Protein AF-A0A958HG30-F1 (afdb_monomer_lite)

Sequence (83 aa):
MQSVNSIQLHDEAILVDLHAHPSMKMALFRRNLARRYRVAPPGFWPFSMRTNFEKLATGGVDVLLSAIMAPEKPLLEDIPLLK

Radius of gyration: 17.18 Å; chains: 1; bounding box: 41×24×48 Å

Foldseek 3Di:
DDDDDPVVCLLPDAAEAEDDAQVVLCVVPVDDLQDDDPDDPPDDDPNGDCHHPVNCVVNSHPHYDHDDDDPCPVVVVVPVVND

Structure (mmCIF, N/CA/C/O backbone):
data_AF-A0A958HG30-F1
#
_entry.id   AF-A0A958HG30-F1
#
loop_
_atom_site.group_PDB
_atom_site.id
_atom_site.type_symbol
_atom_site.label_atom_id
_atom_site.label_alt_id
_atom_site.label_comp_id
_atom_site.label_asym_id
_atom_site.label_entity_id
_atom_site.label_seq_id
_atom_site.pdbx_PDB_ins_code
_atom_site.Cartn_x
_atom_site.Cartn_y
_atom_site.Cartn_z
_atom_site.occupancy
_atom_site.B_iso_or_equiv
_atom_site.auth_seq_id
_atom_site.auth_comp_id
_atom_site.auth_asym_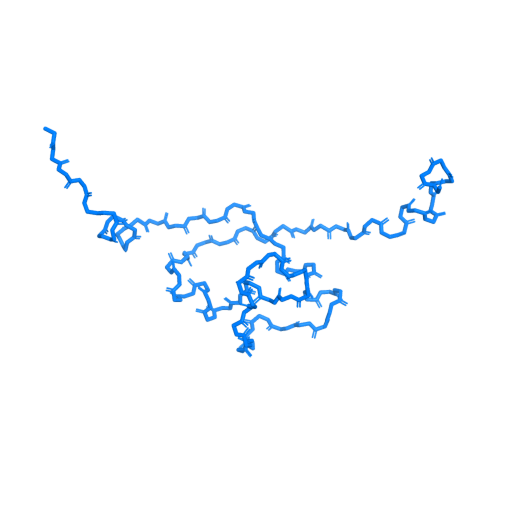id
_atom_site.auth_atom_id
_atom_site.pdbx_PDB_model_num
ATOM 1 N N . MET A 1 1 ? -27.874 17.362 13.510 1.00 58.00 1 MET A N 1
ATOM 2 C CA . MET A 1 1 ? -26.853 16.590 12.772 1.00 58.00 1 MET A CA 1
ATOM 3 C C . MET A 1 1 ? -25.783 16.213 13.789 1.00 58.00 1 MET A C 1
ATOM 5 O O . MET A 1 1 ? -25.191 17.122 14.353 1.00 58.00 1 MET A O 1
ATOM 9 N N . GLN A 1 2 ? -25.649 14.937 14.161 1.00 66.31 2 GLN A N 1
ATOM 10 C CA . GLN A 1 2 ? -24.623 14.515 15.127 1.00 66.31 2 GLN A CA 1
ATOM 11 C C . GLN A 1 2 ? -23.239 14.669 14.477 1.00 66.31 2 GLN A C 1
ATOM 13 O O . GLN A 1 2 ? -23.074 14.323 13.308 1.00 66.31 2 GLN A O 1
ATOM 18 N N . SER A 1 3 ? -22.269 15.237 15.196 1.00 77.56 3 SER A N 1
ATOM 19 C CA . SER A 1 3 ? -20.893 15.359 14.710 1.00 77.56 3 SER A CA 1
ATOM 20 C C . SER A 1 3 ? -20.250 13.977 14.701 1.00 77.56 3 SER A C 1
ATOM 22 O O . SER A 1 3 ? -20.077 13.373 15.758 1.00 77.56 3 SER A O 1
ATOM 24 N N . VAL A 1 4 ? -19.908 13.475 13.520 1.00 80.38 4 VAL A N 1
ATOM 25 C CA . VAL A 1 4 ? -19.176 12.215 13.383 1.00 80.38 4 VAL A CA 1
ATOM 26 C C . VAL A 1 4 ? -17.722 12.447 13.789 1.00 80.38 4 VAL A C 1
ATOM 28 O O . VAL A 1 4 ? -17.057 13.330 13.247 1.00 80.38 4 VAL A O 1
ATOM 31 N N . ASN A 1 5 ? -17.229 11.660 14.744 1.00 92.81 5 ASN A N 1
ATOM 32 C CA . ASN A 1 5 ? -15.810 11.610 15.077 1.00 92.81 5 ASN A CA 1
ATOM 33 C C . ASN A 1 5 ? -15.083 10.819 13.979 1.00 92.81 5 ASN A C 1
ATOM 35 O O . ASN A 1 5 ? -15.285 9.616 13.844 1.00 92.81 5 ASN A O 1
ATOM 39 N N . SER A 1 6 ? -14.262 11.497 13.176 1.00 92.44 6 SER A N 1
ATOM 40 C CA . SER A 1 6 ? -13.584 10.892 12.024 1.00 92.44 6 SER A CA 1
ATOM 41 C C . SER A 1 6 ? -12.570 9.815 12.401 1.00 92.44 6 SER A C 1
ATOM 43 O O . SER A 1 6 ? -12.402 8.874 11.636 1.00 92.44 6 SER A O 1
ATOM 45 N N . ILE A 1 7 ? -11.916 9.932 13.562 1.00 93.81 7 ILE A N 1
ATOM 46 C CA . ILE A 1 7 ? -10.960 8.925 14.048 1.00 93.81 7 ILE A CA 1
ATOM 47 C C . ILE A 1 7 ? -11.717 7.654 14.411 1.00 93.81 7 ILE A C 1
ATOM 49 O O . ILE A 1 7 ? -11.374 6.578 13.947 1.00 93.81 7 ILE A O 1
ATOM 53 N N . GLN A 1 8 ? -12.802 7.803 15.171 1.00 94.50 8 GLN A N 1
ATOM 54 C CA . GLN A 1 8 ? -13.634 6.667 15.549 1.00 94.50 8 GLN A CA 1
ATOM 55 C C . GLN A 1 8 ? -14.241 5.977 14.320 1.00 94.50 8 GLN A C 1
ATOM 57 O O . GLN A 1 8 ? -14.203 4.757 14.225 1.00 94.50 8 GLN A O 1
ATOM 62 N N . LEU A 1 9 ? -14.750 6.748 13.352 1.00 94.75 9 LEU A N 1
ATOM 63 C CA . LEU A 1 9 ? -15.270 6.186 12.104 1.00 94.75 9 LEU A CA 1
ATOM 64 C C . LEU A 1 9 ? -14.188 5.428 11.323 1.00 94.75 9 LEU A C 1
ATOM 66 O O . LEU A 1 9 ? -14.480 4.383 10.755 1.00 94.75 9 LEU A O 1
ATOM 70 N N . HIS A 1 10 ? -12.967 5.966 11.267 1.00 95.00 10 HIS A N 1
ATOM 71 C CA . HIS A 1 10 ? -11.840 5.321 10.591 1.00 95.00 10 HIS A CA 1
ATOM 72 C C . HIS A 1 10 ? -11.476 3.989 11.247 1.00 95.00 10 HIS A C 1
ATOM 74 O O . HIS A 1 10 ? -11.301 3.008 10.538 1.00 95.00 10 HIS A O 1
ATOM 80 N N . ASP A 1 11 ? -11.415 3.949 12.578 1.00 93.56 11 ASP A N 1
ATOM 81 C CA . ASP A 1 11 ? -11.059 2.742 13.331 1.00 93.56 11 ASP A CA 1
ATOM 82 C C . ASP A 1 11 ? -12.150 1.653 13.272 1.00 93.56 11 ASP A C 1
ATOM 84 O O . ASP A 1 11 ? -11.848 0.467 13.397 1.00 93.56 11 ASP A O 1
ATOM 88 N N . GLU A 1 12 ? -13.420 2.037 13.101 1.00 95.31 12 GLU A N 1
ATOM 89 C CA . GLU A 1 12 ? -14.562 1.110 13.040 1.00 95.31 12 GLU A CA 1
ATOM 90 C C . GLU A 1 12 ? -14.900 0.636 11.613 1.00 95.31 12 GLU A C 1
ATOM 92 O O . GLU A 1 12 ? -15.584 -0.378 11.441 1.00 95.31 12 GLU A O 1
ATOM 97 N N . ALA A 1 13 ? -14.472 1.365 10.580 1.00 95.94 13 ALA A N 1
ATOM 98 C CA . ALA A 1 13 ? -14.782 1.048 9.189 1.00 95.94 13 ALA A CA 1
ATOM 99 C C . ALA A 1 13 ? -13.810 0.020 8.595 1.00 95.94 13 ALA A C 1
ATOM 101 O O . ALA A 1 13 ? -12.623 0.027 8.891 1.00 95.94 13 ALA A O 1
ATOM 102 N N . ILE A 1 14 ? -14.302 -0.804 7.661 1.00 97.06 14 ILE A N 1
ATOM 103 C CA . ILE A 1 14 ? -13.425 -1.621 6.811 1.00 97.06 14 ILE A CA 1
ATOM 104 C C . ILE A 1 14 ? -12.801 -0.706 5.757 1.00 97.06 14 ILE A C 1
ATOM 106 O O . ILE A 1 14 ? -13.498 -0.221 4.858 1.00 97.06 14 ILE A O 1
ATOM 110 N N . LEU A 1 15 ? -11.491 -0.493 5.838 1.00 96.50 15 LEU A N 1
ATOM 111 C CA . LEU A 1 15 ? -10.772 0.357 4.902 1.00 96.50 15 LEU A CA 1
ATOM 112 C C . LEU A 1 15 ? -10.201 -0.464 3.746 1.00 96.50 15 LEU A C 1
ATOM 114 O O . LEU A 1 15 ? -9.275 -1.267 3.899 1.00 96.50 15 LEU A O 1
ATOM 118 N N . VAL A 1 16 ? -10.741 -0.209 2.555 1.00 97.31 16 VAL A N 1
ATOM 119 C CA . VAL A 1 16 ? -10.302 -0.834 1.305 1.00 97.31 16 VAL A CA 1
ATOM 120 C C . VAL A 1 16 ? -9.595 0.202 0.438 1.00 97.31 16 VAL A C 1
ATOM 122 O O . VAL A 1 16 ? -10.227 1.109 -0.103 1.00 97.31 16 VAL A O 1
ATOM 125 N N . ASP A 1 17 ? -8.285 0.047 0.265 1.00 95.00 17 ASP A N 1
ATOM 126 C CA . ASP A 1 17 ? -7.520 0.808 -0.720 1.00 95.00 17 ASP A CA 1
ATOM 127 C C . ASP A 1 17 ? -7.561 0.075 -2.069 1.00 95.00 17 ASP A C 1
ATOM 129 O O . ASP A 1 17 ? -7.033 -1.030 -2.237 1.00 95.00 17 ASP A O 1
ATOM 133 N N . LEU A 1 18 ? -8.229 0.698 -3.039 1.00 96.12 18 LEU A N 1
ATOM 134 C CA . LEU A 1 18 ? -8.445 0.138 -4.370 1.00 96.12 18 LEU A CA 1
ATOM 135 C C . LEU A 1 18 ? -7.205 0.216 -5.267 1.00 96.12 18 LEU A C 1
ATOM 137 O O . LEU A 1 18 ? -7.176 -0.449 -6.305 1.00 96.12 18 LEU A O 1
ATOM 141 N N . HIS A 1 19 ? -6.214 1.050 -4.933 1.00 94.25 19 HIS A N 1
ATOM 142 C CA . HIS A 1 19 ? -5.124 1.327 -5.856 1.00 94.25 19 HIS A CA 1
ATOM 143 C C . HIS A 1 19 ? -3.835 1.798 -5.175 1.00 94.25 19 HIS A C 1
ATOM 145 O O . HIS A 1 19 ? -3.618 2.985 -4.931 1.00 94.25 19 HIS A O 1
ATOM 151 N N . ALA A 1 20 ? -2.883 0.874 -5.042 1.00 91.56 20 ALA A N 1
ATOM 152 C CA . ALA A 1 20 ? -1.482 1.217 -4.821 1.00 91.56 20 ALA A CA 1
ATOM 153 C C . ALA A 1 20 ? -0.555 0.348 -5.675 1.00 91.56 20 ALA A C 1
ATOM 155 O O . ALA A 1 20 ? -0.932 -0.727 -6.134 1.00 91.56 20 ALA A O 1
ATOM 156 N N . HIS A 1 21 ? 0.702 0.774 -5.829 1.00 90.75 21 HIS A N 1
ATOM 157 C CA . HIS A 1 21 ? 1.711 0.073 -6.636 1.00 90.75 21 HIS A CA 1
ATOM 158 C C . HIS A 1 21 ? 2.847 -0.583 -5.819 1.00 90.75 21 HIS A C 1
ATOM 160 O O . HIS A 1 21 ? 4.026 -0.369 -6.138 1.00 90.75 21 HIS A O 1
ATOM 166 N N . PRO A 1 22 ? 2.576 -1.360 -4.750 1.00 89.31 22 PRO A N 1
ATOM 167 C CA . PRO A 1 22 ? 3.644 -1.988 -3.977 1.00 89.31 22 PRO A CA 1
ATOM 168 C C . PRO A 1 22 ? 4.450 -2.983 -4.826 1.00 89.31 22 PRO A C 1
ATOM 170 O O . PRO A 1 22 ? 5.679 -2.989 -4.756 1.00 89.31 22 PRO A O 1
ATOM 173 N N . SER A 1 23 ? 3.777 -3.761 -5.680 1.00 88.19 23 SER A N 1
ATOM 174 C CA . SER A 1 23 ? 4.386 -4.751 -6.579 1.00 88.19 23 SER A CA 1
ATOM 175 C C . SER A 1 23 ? 5.380 -4.119 -7.561 1.00 88.19 23 SER A C 1
ATOM 177 O O . SER A 1 23 ? 6.514 -4.585 -7.676 1.00 88.19 23 SER A O 1
ATOM 179 N N . MET A 1 24 ? 5.015 -3.002 -8.202 1.00 86.94 24 MET A N 1
ATOM 180 C CA . MET A 1 24 ? 5.904 -2.273 -9.113 1.00 86.94 24 MET A CA 1
ATOM 181 C C . MET A 1 24 ? 7.154 -1.767 -8.385 1.00 86.94 24 MET A C 1
ATOM 183 O O . MET A 1 24 ? 8.267 -1.899 -8.894 1.00 86.94 24 MET A O 1
ATOM 187 N N . LYS A 1 25 ? 7.007 -1.217 -7.170 1.00 84.19 25 LYS A N 1
ATOM 188 C CA . LYS A 1 25 ? 8.162 -0.762 -6.377 1.00 84.19 25 LYS A CA 1
ATOM 189 C C . LYS A 1 25 ? 9.070 -1.922 -5.970 1.00 84.19 25 LYS A C 1
ATOM 191 O O . LYS A 1 25 ? 10.289 -1.751 -5.952 1.00 84.19 25 LYS A O 1
ATOM 196 N N . MET A 1 26 ? 8.505 -3.088 -5.656 1.00 86.56 26 MET A N 1
ATOM 197 C CA . MET A 1 26 ? 9.287 -4.296 -5.390 1.00 86.56 26 MET A CA 1
ATOM 198 C C . MET A 1 26 ? 10.075 -4.737 -6.621 1.00 86.56 26 MET A C 1
ATOM 200 O O . MET A 1 26 ? 11.275 -4.972 -6.496 1.00 86.56 26 MET A O 1
ATOM 204 N N . ALA A 1 27 ? 9.436 -4.777 -7.792 1.00 84.88 27 ALA A N 1
ATOM 205 C CA . ALA A 1 27 ? 10.065 -5.182 -9.046 1.00 84.88 27 ALA A CA 1
ATOM 206 C C . ALA A 1 27 ? 11.183 -4.217 -9.478 1.00 84.88 27 ALA A C 1
ATOM 208 O O . ALA A 1 27 ? 12.306 -4.647 -9.733 1.00 84.88 27 ALA A O 1
ATOM 209 N N . LEU A 1 28 ? 10.910 -2.907 -9.493 1.00 83.62 28 LEU A N 1
ATOM 210 C CA . LEU A 1 28 ? 11.864 -1.894 -9.958 1.00 83.62 28 LEU A CA 1
ATOM 211 C C . LEU A 1 28 ? 13.044 -1.690 -9.004 1.00 83.62 28 LEU A C 1
ATOM 213 O O . LEU A 1 28 ? 14.166 -1.455 -9.446 1.00 83.62 28 LEU A O 1
ATOM 217 N N . PHE A 1 29 ? 12.807 -1.754 -7.691 1.00 82.94 29 PHE A N 1
ATOM 218 C CA . PHE A 1 29 ? 13.802 -1.362 -6.686 1.00 82.94 29 PHE A CA 1
ATOM 219 C C . PHE A 1 29 ? 14.265 -2.511 -5.785 1.00 82.94 29 PHE A C 1
ATOM 221 O O . PHE A 1 29 ? 14.922 -2.250 -4.775 1.00 82.94 29 PHE A O 1
ATOM 228 N N . ARG A 1 30 ? 13.907 -3.764 -6.107 1.00 81.69 30 ARG A N 1
ATOM 229 C CA . ARG A 1 30 ? 14.211 -4.971 -5.310 1.00 81.69 30 ARG A CA 1
ATOM 230 C C . ARG A 1 30 ? 13.849 -4.799 -3.826 1.00 81.69 30 ARG A C 1
ATOM 232 O O . ARG A 1 30 ? 14.631 -5.096 -2.922 1.00 81.69 30 ARG A O 1
ATOM 239 N N . ARG A 1 31 ? 12.668 -4.228 -3.571 1.00 81.19 31 ARG A N 1
ATOM 240 C CA . ARG A 1 31 ? 12.134 -3.956 -2.222 1.00 81.19 31 ARG A CA 1
ATOM 241 C C . ARG A 1 31 ? 11.339 -5.160 -1.702 1.00 81.19 31 ARG A C 1
ATOM 243 O O . ARG A 1 31 ? 10.984 -6.053 -2.457 1.00 81.19 31 ARG A O 1
ATOM 250 N N . ASN A 1 32 ? 11.059 -5.167 -0.403 1.00 83.12 32 ASN A N 1
ATOM 251 C CA . ASN A 1 32 ? 10.352 -6.214 0.322 1.00 83.12 32 ASN A CA 1
ATOM 252 C C . ASN A 1 32 ? 9.295 -5.573 1.237 1.00 83.12 32 ASN A C 1
ATOM 254 O O . ASN A 1 32 ? 9.637 -4.736 2.071 1.00 83.12 32 ASN A O 1
ATOM 258 N N . LEU A 1 33 ? 8.030 -5.977 1.103 1.00 85.25 33 LEU A N 1
ATOM 259 C CA . LEU A 1 33 ? 6.909 -5.441 1.888 1.00 85.25 33 LEU A CA 1
ATOM 260 C C . LEU A 1 33 ? 6.979 -5.737 3.387 1.00 85.25 33 LEU A C 1
ATOM 262 O O . LEU A 1 33 ? 6.421 -4.974 4.173 1.00 85.25 33 LEU A O 1
ATOM 266 N N . ALA A 1 34 ? 7.687 -6.788 3.794 1.00 86.12 34 ALA A N 1
ATOM 267 C CA . ALA A 1 34 ? 7.900 -7.113 5.200 1.00 86.12 34 ALA A CA 1
ATOM 268 C C . ALA A 1 34 ? 8.988 -6.250 5.852 1.00 86.12 34 ALA A C 1
ATOM 270 O O . ALA A 1 34 ? 9.151 -6.261 7.070 1.00 86.12 34 ALA A O 1
ATOM 271 N N . ARG A 1 35 ? 9.759 -5.490 5.064 1.00 84.81 35 ARG A N 1
ATOM 272 C CA . ARG A 1 35 ? 10.833 -4.661 5.600 1.00 84.81 35 ARG A CA 1
ATOM 273 C C . ARG A 1 35 ? 10.303 -3.306 6.063 1.00 84.81 35 ARG A C 1
ATOM 275 O O . ARG A 1 35 ? 9.578 -2.608 5.350 1.00 84.81 35 ARG A O 1
ATOM 282 N N . ARG A 1 36 ? 10.779 -2.882 7.231 1.00 79.56 36 ARG A N 1
ATOM 283 C CA . ARG A 1 36 ? 10.643 -1.509 7.717 1.00 79.56 36 ARG A CA 1
ATOM 284 C C . ARG A 1 36 ? 11.483 -0.561 6.865 1.00 79.56 36 ARG A C 1
ATOM 286 O O . ARG A 1 36 ? 12.706 -0.698 6.774 1.00 79.56 36 ARG A O 1
ATOM 293 N N . TYR A 1 37 ? 10.828 0.404 6.231 1.00 78.88 37 TYR A N 1
ATOM 294 C CA . TYR A 1 37 ? 11.488 1.475 5.487 1.00 78.88 37 TYR A CA 1
ATOM 295 C C . TYR A 1 37 ? 11.449 2.766 6.291 1.00 78.88 37 TYR A C 1
ATOM 297 O O . TYR A 1 37 ? 10.455 3.052 6.954 1.00 78.88 37 TYR A O 1
ATOM 305 N N . ARG A 1 38 ? 12.524 3.563 6.205 1.00 74.50 38 ARG A N 1
ATOM 306 C CA . ARG A 1 38 ? 12.548 4.907 6.795 1.00 74.50 38 ARG A CA 1
ATOM 307 C C . ARG A 1 38 ? 11.359 5.724 6.287 1.00 74.50 38 ARG A C 1
ATOM 309 O O . ARG A 1 38 ? 10.884 5.519 5.164 1.00 74.50 38 ARG A O 1
ATOM 316 N N . VAL A 1 39 ? 10.894 6.637 7.135 1.00 68.69 39 VAL A N 1
ATOM 317 C CA . VAL A 1 39 ? 9.820 7.576 6.806 1.00 68.69 39 VAL A CA 1
ATOM 318 C C . VAL A 1 39 ? 10.196 8.295 5.512 1.00 68.69 39 VAL A C 1
ATOM 320 O O . VAL A 1 39 ? 11.319 8.776 5.359 1.00 68.69 39 VAL A O 1
ATOM 323 N N . ALA A 1 40 ? 9.279 8.275 4.544 1.00 67.94 40 ALA A N 1
ATOM 324 C CA . ALA A 1 40 ? 9.463 9.022 3.311 1.00 67.94 40 ALA A CA 1
ATOM 325 C C . ALA A 1 40 ? 9.525 10.514 3.672 1.00 67.94 40 ALA A C 1
ATOM 327 O O . ALA A 1 40 ? 8.732 10.931 4.519 1.00 67.94 40 ALA A O 1
ATOM 328 N N . PRO A 1 41 ? 10.417 11.316 3.065 1.00 69.69 41 PRO A N 1
ATOM 329 C CA . PRO A 1 41 ? 10.398 12.757 3.276 1.00 69.69 41 PRO A CA 1
ATOM 330 C C . PRO A 1 41 ? 8.990 13.309 2.998 1.00 69.69 41 PRO A C 1
ATOM 332 O O . PRO A 1 41 ? 8.299 12.760 2.129 1.00 69.69 41 PRO A O 1
ATOM 335 N N . PRO A 1 42 ? 8.550 14.372 3.693 1.00 61.69 42 PRO A N 1
ATOM 336 C CA . PRO A 1 42 ? 7.315 15.055 3.327 1.00 61.69 42 PRO A CA 1
ATOM 337 C C . PRO A 1 42 ? 7.389 15.466 1.845 1.00 61.69 42 PRO A C 1
ATOM 339 O O . PRO A 1 42 ? 8.361 16.082 1.411 1.00 61.69 42 PRO A O 1
ATOM 342 N N . GLY A 1 43 ? 6.397 15.042 1.056 1.00 67.31 43 GLY A N 1
ATOM 343 C CA . GLY A 1 43 ? 6.364 15.205 -0.404 1.00 67.31 43 GLY A CA 1
ATOM 344 C C . GLY A 1 43 ? 6.287 13.891 -1.198 1.00 67.31 43 GLY A C 1
ATOM 345 O O . GLY A 1 43 ? 6.433 12.784 -0.666 1.00 67.31 43 GLY A O 1
ATOM 346 N N . PHE A 1 44 ? 6.016 14.006 -2.500 1.00 68.81 44 PHE A N 1
ATOM 347 C CA . PHE A 1 44 ? 6.006 12.877 -3.433 1.00 68.81 44 PHE A CA 1
ATOM 348 C C . PHE A 1 44 ? 7.445 12.503 -3.816 1.00 68.81 44 PHE A C 1
ATOM 350 O O . PHE A 1 44 ? 8.024 13.059 -4.743 1.00 68.81 44 PHE A O 1
ATOM 357 N N . TRP A 1 45 ? 8.037 11.555 -3.085 1.00 75.75 45 TRP A N 1
ATOM 358 C CA . TRP A 1 45 ? 9.332 10.966 -3.436 1.00 75.75 45 TRP A CA 1
ATOM 359 C C . TRP A 1 45 ? 9.137 9.611 -4.122 1.00 75.75 45 TRP A C 1
ATOM 361 O O . TRP A 1 45 ? 8.812 8.631 -3.437 1.00 75.75 45 TRP A O 1
ATOM 371 N N . PRO A 1 46 ? 9.381 9.496 -5.441 1.00 72.56 46 PRO A N 1
ATOM 372 C CA . PRO A 1 46 ? 9.073 8.284 -6.198 1.00 72.56 46 PRO A CA 1
ATOM 373 C C . PRO A 1 46 ? 9.928 7.080 -5.777 1.00 72.56 46 PRO A C 1
ATOM 375 O O . PRO A 1 46 ? 9.526 5.943 -5.998 1.00 72.56 46 PRO A O 1
ATOM 378 N N . PHE A 1 47 ? 11.075 7.280 -5.129 1.00 77.25 47 PHE A N 1
ATOM 379 C CA . PHE A 1 47 ? 11.922 6.185 -4.632 1.00 77.25 47 PHE A CA 1
ATOM 380 C C . PHE A 1 47 ? 11.562 5.712 -3.219 1.00 77.25 47 PHE A C 1
ATOM 382 O O . PHE A 1 47 ? 12.111 4.7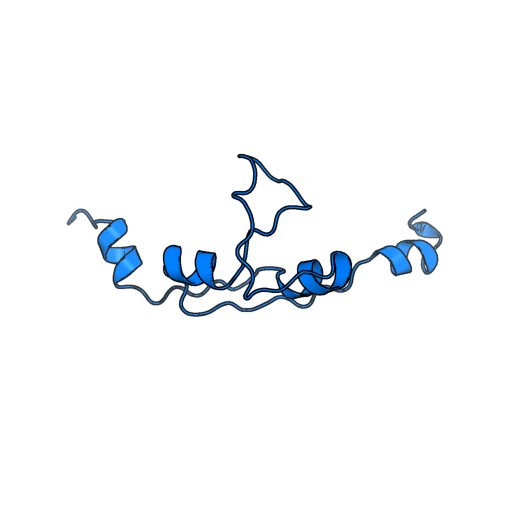22 -2.730 1.00 77.25 47 PHE A O 1
ATOM 389 N N . SER A 1 48 ? 10.654 6.419 -2.544 1.00 80.12 48 SER A N 1
ATOM 390 C CA . SER A 1 48 ? 10.233 6.067 -1.195 1.00 80.12 48 SER A CA 1
ATOM 391 C C . SER A 1 48 ? 9.201 4.933 -1.208 1.00 80.12 48 SER A C 1
ATOM 393 O O . SER A 1 48 ? 8.288 4.901 -2.034 1.00 80.12 48 SER A O 1
ATOM 395 N N . MET A 1 49 ? 9.336 3.992 -0.270 1.00 83.06 49 MET A N 1
ATOM 396 C CA . MET A 1 49 ? 8.321 2.964 -0.031 1.00 83.06 49 MET A CA 1
ATOM 397 C C . MET A 1 49 ? 7.238 3.542 0.876 1.00 83.06 49 MET A C 1
ATOM 399 O O . MET A 1 49 ? 7.462 3.739 2.073 1.00 83.06 49 MET A O 1
ATOM 403 N N . ARG A 1 50 ? 6.069 3.837 0.304 1.00 84.56 50 ARG A N 1
ATOM 404 C CA . ARG A 1 50 ? 4.904 4.363 1.036 1.00 84.56 50 ARG A CA 1
ATOM 405 C C . ARG A 1 5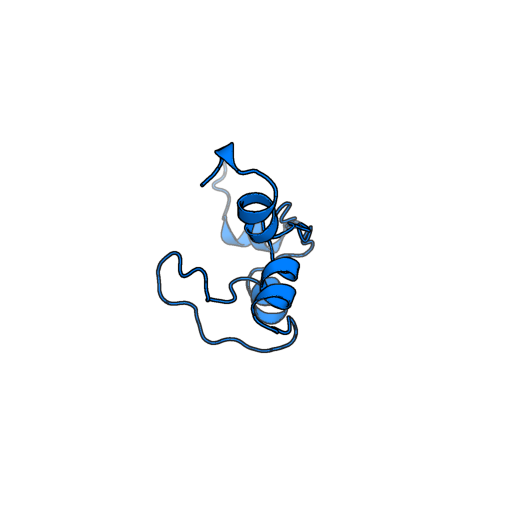0 ? 3.960 3.266 1.523 1.00 84.56 50 ARG A C 1
ATOM 407 O O . ARG A 1 50 ? 3.288 3.471 2.520 1.00 84.56 50 ARG A O 1
ATOM 414 N N . THR A 1 51 ? 4.020 2.099 0.892 1.00 88.6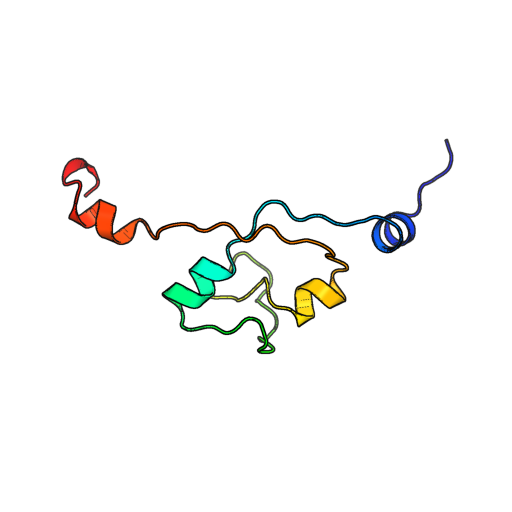9 51 THR A N 1
ATOM 415 C CA . THR A 1 51 ? 3.192 0.936 1.210 1.00 88.69 51 THR A CA 1
ATOM 416 C C . THR A 1 51 ? 4.099 -0.217 1.627 1.00 88.69 51 THR A C 1
ATOM 418 O O . THR A 1 51 ? 4.936 -0.663 0.845 1.00 88.69 51 THR A O 1
ATOM 421 N N . ASN A 1 52 ? 3.978 -0.663 2.872 1.00 89.81 52 ASN A N 1
ATOM 422 C CA . ASN A 1 52 ? 4.570 -1.888 3.412 1.00 89.81 52 ASN A CA 1
ATOM 423 C C . ASN A 1 52 ? 3.631 -2.431 4.505 1.00 89.81 52 ASN A C 1
ATOM 425 O O . ASN A 1 52 ? 2.706 -1.723 4.903 1.00 89.81 52 ASN A O 1
ATOM 429 N N . PHE A 1 53 ? 3.841 -3.659 4.985 1.00 91.25 53 PHE A N 1
ATOM 430 C CA . PHE A 1 53 ? 2.902 -4.268 5.941 1.00 91.25 53 PHE A CA 1
ATOM 431 C C . PHE A 1 53 ? 2.776 -3.469 7.240 1.00 91.25 53 PHE A C 1
ATOM 433 O O . PHE A 1 53 ? 1.670 -3.276 7.727 1.00 91.25 53 PHE A O 1
ATOM 440 N N . GLU A 1 54 ? 3.886 -2.929 7.749 1.00 91.38 54 GLU A N 1
ATOM 441 C CA . GLU A 1 54 ? 3.864 -2.058 8.929 1.00 91.38 54 GLU A CA 1
ATOM 442 C C . GLU A 1 54 ? 2.976 -0.826 8.711 1.00 91.38 54 GLU A C 1
ATOM 444 O O . GLU A 1 54 ? 2.120 -0.550 9.539 1.00 91.38 54 GLU A O 1
ATOM 449 N N . LYS A 1 55 ? 3.132 -0.110 7.589 1.00 90.62 55 LYS A N 1
ATOM 450 C CA . LYS A 1 55 ? 2.351 1.103 7.304 1.00 90.62 55 LYS A CA 1
ATOM 451 C C . LYS A 1 55 ? 0.877 0.815 7.061 1.00 90.62 55 LYS A C 1
ATOM 453 O O . LYS A 1 55 ? 0.0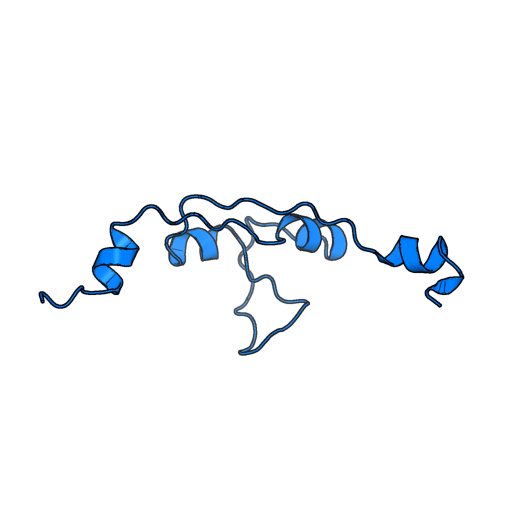54 1.627 7.464 1.00 90.62 55 LYS A O 1
ATOM 458 N N . LEU A 1 56 ? 0.560 -0.309 6.416 1.00 93.00 56 LEU A N 1
ATOM 459 C CA . LEU A 1 56 ? -0.824 -0.752 6.228 1.00 93.00 56 LEU A CA 1
ATOM 460 C C . LEU A 1 56 ? -1.480 -1.026 7.584 1.00 93.00 56 LEU A C 1
ATOM 462 O O . LEU A 1 56 ? -2.548 -0.489 7.852 1.00 93.00 56 LEU A O 1
ATOM 466 N N . ALA A 1 57 ? -0.785 -1.746 8.471 1.00 93.06 57 ALA A N 1
ATOM 467 C CA . ALA A 1 57 ? -1.271 -2.024 9.818 1.00 93.06 57 ALA A CA 1
ATOM 468 C C . ALA A 1 57 ? -1.428 -0.745 10.657 1.00 93.06 57 ALA A C 1
ATOM 470 O O . ALA A 1 57 ? -2.483 -0.515 11.233 1.00 93.06 57 ALA A O 1
ATOM 471 N N . THR A 1 58 ? -0.417 0.132 10.695 1.00 92.94 58 THR A N 1
ATOM 472 C CA . THR A 1 58 ? -0.500 1.390 11.465 1.00 92.94 58 THR A CA 1
ATOM 473 C C . THR A 1 58 ? -1.497 2.390 10.887 1.00 92.94 58 THR A C 1
ATOM 475 O O . THR A 1 58 ? -1.936 3.284 11.599 1.00 92.94 58 THR A O 1
ATOM 478 N N . GLY A 1 59 ? -1.797 2.290 9.590 1.00 92.75 59 GLY A N 1
ATOM 479 C CA . GLY A 1 59 ? -2.773 3.136 8.908 1.00 92.75 59 GLY A CA 1
ATOM 480 C C . GLY A 1 59 ? -4.206 2.609 8.977 1.00 92.75 59 GLY A C 1
ATOM 481 O O . GLY A 1 59 ? -5.098 3.301 8.499 1.00 92.75 59 GLY A O 1
ATOM 482 N N . GLY A 1 60 ? -4.426 1.414 9.539 1.00 95.62 60 GLY A N 1
ATOM 483 C CA . GLY A 1 60 ? -5.747 0.786 9.614 1.00 95.62 60 GLY A CA 1
ATOM 484 C C . GLY A 1 60 ? -6.297 0.341 8.257 1.00 95.62 60 GLY A C 1
ATOM 485 O O . GLY A 1 60 ? -7.492 0.433 8.037 1.00 95.62 60 GLY A O 1
ATOM 486 N N . VAL A 1 61 ? -5.441 -0.075 7.315 1.00 96.06 61 VAL A N 1
ATOM 487 C CA . VAL A 1 61 ? -5.891 -0.589 6.008 1.00 96.06 61 VAL A CA 1
ATOM 488 C C . VAL A 1 61 ? -6.102 -2.098 6.095 1.00 96.06 61 VAL A C 1
ATOM 490 O O . VAL A 1 61 ? -5.129 -2.844 6.228 1.00 96.06 61 VAL A O 1
ATOM 493 N N . ASP A 1 62 ? -7.348 -2.546 5.952 1.00 96.38 62 ASP A N 1
ATOM 494 C CA . ASP A 1 62 ? -7.713 -3.967 6.007 1.00 96.38 62 ASP A CA 1
ATOM 495 C C . ASP A 1 62 ? -7.433 -4.692 4.691 1.00 96.38 62 ASP A C 1
ATOM 497 O O . ASP A 1 62 ? -6.928 -5.817 4.670 1.00 96.38 62 ASP A O 1
ATOM 501 N N . VAL A 1 63 ? -7.768 -4.044 3.571 1.00 96.19 63 VAL A N 1
ATOM 502 C CA . VAL A 1 63 ? -7.658 -4.635 2.236 1.00 96.19 63 VAL A CA 1
ATOM 503 C C . VAL A 1 63 ? -6.946 -3.670 1.303 1.00 96.19 63 VAL A C 1
ATOM 505 O O . VAL A 1 63 ? -7.326 -2.511 1.168 1.00 96.19 63 VAL A O 1
ATOM 508 N N . LEU A 1 64 ? -5.930 -4.182 0.609 1.00 95.62 64 LEU A N 1
ATOM 509 C CA . LEU A 1 64 ? -5.232 -3.458 -0.444 1.00 95.62 64 LEU A CA 1
ATOM 510 C C . LEU A 1 64 ? -5.299 -4.230 -1.759 1.00 95.62 64 LEU A C 1
ATOM 512 O O . LEU A 1 64 ? -4.777 -5.342 -1.866 1.00 95.62 64 LEU A O 1
ATOM 516 N N . LEU A 1 65 ? -5.830 -3.588 -2.795 1.00 95.44 65 LEU A N 1
ATOM 517 C CA . LEU A 1 65 ? -5.732 -4.066 -4.166 1.00 95.44 65 LEU A CA 1
ATOM 518 C C . LEU A 1 65 ? -4.416 -3.565 -4.776 1.00 95.44 65 LEU A C 1
ATOM 520 O O . LEU A 1 65 ? -4.285 -2.431 -5.237 1.00 95.44 65 LEU A O 1
ATOM 524 N N . SER A 1 66 ? -3.401 -4.432 -4.756 1.00 92.56 66 SER A N 1
ATOM 525 C CA . SER A 1 66 ? -2.101 -4.137 -5.363 1.00 92.56 66 SER A CA 1
ATOM 526 C C . SER A 1 66 ? -2.217 -4.094 -6.886 1.00 92.56 66 SER A C 1
ATOM 528 O O . SER A 1 66 ? -2.276 -5.133 -7.544 1.00 92.56 66 SER A O 1
ATOM 530 N N . ALA A 1 67 ? -2.140 -2.896 -7.455 1.00 92.06 67 ALA A N 1
ATOM 531 C CA . ALA A 1 67 ? -2.128 -2.688 -8.891 1.00 92.06 67 ALA A CA 1
ATOM 532 C C . ALA A 1 67 ? -0.840 -3.251 -9.507 1.00 92.06 67 ALA A C 1
ATOM 534 O O . ALA A 1 67 ? 0.276 -2.847 -9.162 1.00 92.06 67 ALA A O 1
ATOM 535 N N . ILE A 1 68 ? -0.999 -4.176 -10.452 1.00 87.75 68 ILE A N 1
ATOM 536 C CA . ILE A 1 68 ? 0.087 -4.650 -11.306 1.00 87.75 68 ILE A CA 1
ATOM 537 C C . ILE A 1 68 ? 0.191 -3.669 -12.471 1.00 87.75 68 ILE A C 1
ATOM 539 O O . ILE A 1 68 ? -0.620 -3.693 -13.389 1.00 87.75 68 ILE A O 1
ATOM 543 N N . MET A 1 69 ? 1.178 -2.779 -12.405 1.00 82.81 69 MET A N 1
ATOM 544 C CA . MET A 1 69 ? 1.488 -1.835 -13.475 1.00 82.81 69 MET A CA 1
ATOM 545 C C . MET A 1 69 ? 2.794 -2.258 -14.139 1.00 82.81 69 MET A C 1
ATOM 547 O O . MET A 1 69 ? 3.821 -2.391 -13.467 1.00 82.81 69 MET A O 1
ATOM 551 N N . ALA A 1 70 ? 2.742 -2.483 -15.450 1.00 77.81 70 ALA A N 1
ATOM 552 C CA . ALA A 1 70 ? 3.932 -2.712 -16.251 1.00 77.81 70 ALA A CA 1
ATOM 553 C C . ALA A 1 70 ? 4.690 -1.381 -16.403 1.00 77.81 70 ALA A C 1
ATOM 555 O O . ALA A 1 70 ? 4.084 -0.392 -16.815 1.00 77.81 70 ALA A O 1
ATOM 556 N N . PRO A 1 71 ? 5.990 -1.310 -16.064 1.00 75.56 71 PRO A N 1
ATOM 557 C CA . PRO A 1 71 ? 6.785 -0.124 -16.345 1.00 75.56 71 PRO A CA 1
ATOM 558 C C . PRO A 1 71 ? 6.821 0.121 -17.854 1.00 75.56 71 PRO A C 1
ATOM 560 O O . PRO A 1 71 ? 7.178 -0.776 -18.608 1.00 75.56 71 PRO A O 1
ATOM 563 N N . GLU A 1 72 ? 6.515 1.339 -18.288 1.00 76.12 72 GLU A N 1
ATOM 564 C CA . GLU A 1 72 ? 6.414 1.683 -19.713 1.00 76.12 72 GLU A CA 1
ATOM 565 C C . GLU A 1 72 ? 7.774 1.909 -20.391 1.00 76.12 72 GLU A C 1
ATOM 567 O O . GLU A 1 72 ? 7.830 2.225 -21.572 1.00 76.12 72 GLU A O 1
ATOM 572 N N . LYS A 1 73 ? 8.900 1.741 -19.682 1.00 69.50 73 LYS A N 1
ATOM 573 C CA . LYS A 1 73 ?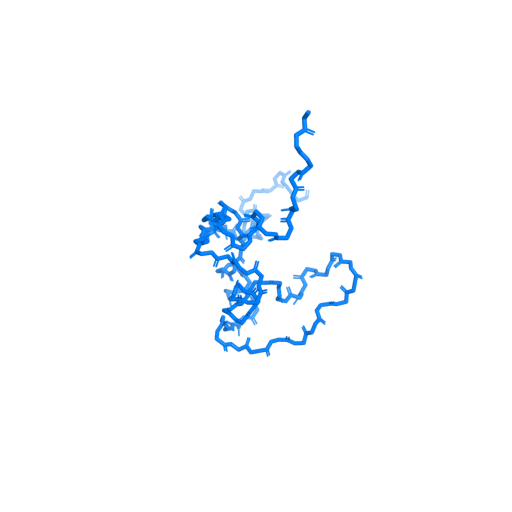 10.233 1.946 -20.271 1.00 69.50 73 LYS A CA 1
ATOM 574 C C . LYS A 1 73 ? 10.445 1.145 -21.575 1.00 69.50 73 LYS A C 1
ATOM 576 O O . LYS A 1 73 ? 10.941 1.750 -22.519 1.00 69.50 73 LYS A O 1
ATOM 581 N N . PRO A 1 74 ? 10.044 -0.138 -21.679 1.00 69.75 74 PRO A N 1
ATOM 582 C CA . PRO A 1 74 ? 10.117 -0.863 -22.946 1.00 69.75 74 PRO A CA 1
ATOM 583 C C . PRO A 1 74 ? 9.211 -0.268 -24.034 1.00 69.75 74 PRO A C 1
ATOM 585 O O . PRO A 1 74 ? 9.588 -0.284 -25.192 1.00 69.75 74 PRO A O 1
ATOM 588 N N . LEU A 1 75 ? 8.079 0.364 -23.692 1.00 70.56 75 LEU A N 1
ATOM 589 C CA . LEU A 1 75 ? 7.208 1.017 -24.684 1.00 70.56 75 LEU A CA 1
ATOM 590 C C . LEU A 1 75 ? 7.891 2.203 -25.381 1.00 70.56 75 LEU A C 1
ATOM 592 O O . LEU A 1 75 ? 7.637 2.434 -26.558 1.00 70.56 75 LEU A O 1
ATOM 596 N N . LEU A 1 76 ? 8.786 2.927 -24.697 1.00 68.06 76 LEU A N 1
ATOM 597 C CA . LEU A 1 76 ? 9.614 3.974 -25.323 1.00 68.06 76 LEU A CA 1
ATOM 598 C C . LEU A 1 76 ? 10.645 3.397 -26.309 1.00 68.06 76 LEU A C 1
ATOM 600 O O . LEU A 1 76 ? 11.114 4.089 -27.215 1.00 68.06 76 LEU A O 1
ATOM 604 N N . GLU A 1 77 ? 11.033 2.136 -26.115 1.00 75.50 77 GLU A N 1
ATOM 605 C CA . GLU A 1 77 ? 11.932 1.404 -27.008 1.00 75.50 77 GLU A CA 1
ATOM 606 C C . GLU A 1 77 ? 11.149 0.785 -28.183 1.00 75.50 77 GLU A C 1
ATOM 608 O O . GLU A 1 77 ? 11.625 0.848 -29.319 1.00 75.50 77 GLU A O 1
ATOM 613 N N . ASP A 1 78 ? 9.929 0.299 -27.928 1.00 74.44 78 ASP A N 1
ATOM 614 C CA . ASP A 1 78 ? 9.056 -0.404 -28.877 1.00 74.44 78 ASP A CA 1
ATOM 615 C C . ASP A 1 78 ? 8.228 0.531 -29.780 1.00 74.44 78 ASP A C 1
ATOM 617 O O . ASP A 1 78 ? 7.825 0.133 -30.875 1.00 74.44 78 ASP A O 1
ATOM 621 N N . ILE A 1 79 ? 7.964 1.774 -29.355 1.00 77.50 79 ILE A N 1
ATOM 622 C CA . ILE A 1 79 ? 7.135 2.743 -30.090 1.00 77.50 79 ILE A CA 1
ATOM 623 C C . ILE A 1 79 ? 7.982 3.974 -30.463 1.00 77.50 79 ILE A C 1
ATOM 625 O O . ILE A 1 79 ? 8.097 4.913 -29.673 1.00 77.50 79 ILE A O 1
ATOM 629 N N . PRO A 1 80 ? 8.531 4.042 -31.695 1.00 72.81 80 PRO A N 1
ATOM 630 C CA . PRO A 1 80 ? 9.389 5.146 -32.140 1.00 72.81 80 PRO A CA 1
ATOM 631 C C . PRO A 1 80 ? 8.732 6.531 -32.085 1.00 72.81 80 PRO A C 1
ATOM 633 O O . PRO A 1 80 ? 9.436 7.529 -32.001 1.00 72.81 80 PRO A O 1
ATOM 636 N N . LEU A 1 81 ? 7.396 6.590 -32.131 1.00 76.62 81 LEU A N 1
ATOM 637 C CA . LEU A 1 81 ? 6.606 7.826 -32.070 1.00 76.62 81 LEU A CA 1
ATOM 638 C C . LEU A 1 81 ? 6.584 8.479 -30.678 1.00 76.62 81 LEU A C 1
ATOM 640 O O . LEU A 1 81 ? 6.126 9.611 -30.559 1.00 76.62 81 LEU A O 1
ATOM 644 N N . LEU A 1 82 ? 7.022 7.764 -29.637 1.00 64.56 82 LEU A N 1
ATOM 645 C CA . LEU A 1 82 ? 7.061 8.249 -28.253 1.00 64.56 82 LEU A CA 1
ATOM 646 C C . LEU A 1 82 ? 8.467 8.704 -27.811 1.00 64.56 82 LEU A C 1
ATOM 648 O O . LEU A 1 82 ? 8.650 9.014 -26.634 1.00 64.56 82 LEU A O 1
ATOM 652 N N . LYS A 1 83 ? 9.450 8.717 -28.723 1.00 57.88 83 LYS A N 1
ATOM 653 C CA . LYS A 1 83 ? 10.794 9.271 -28.484 1.00 57.88 83 LYS A CA 1
ATOM 654 C C . LYS A 1 83 ? 10.847 10.779 -28.687 1.00 57.88 83 LYS A C 1
ATOM 656 O O . LYS A 1 83 ? 10.158 11.276 -29.603 1.00 57.88 83 LYS A O 1
#

Secondary structure (DSSP, 8-state):
-----HHHHHHHS--EEEEE-HHHHHHHHT--TTSPPPPPPSS--TTS----HHHHHHTT--EEEE-----SHHHHHH-GGG-

pLDDT: mean 83.72, std 10.5, range [57.88, 97.31]